Protein AF-A0A674F6M3-F1 (afdb_monomer)

Solvent-accessible surface area (backbone atoms only — not comparable to full-atom values): 5166 Å² total; per-residue (Å²): 133,61,74,69,59,58,53,53,49,52,49,51,52,52,51,28,63,75,58,71,60,82,69,96,43,72,69,57,41,51,55,31,48,53,30,29,50,57,38,50,52,52,32,52,55,46,32,56,35,22,75,71,66,77,38,79,46,54,56,75,90,54,90,39,26,57,70,61,53,80,70,83,49,84,55,80,64,90,74,82,82,83,80,86,122

InterPro domains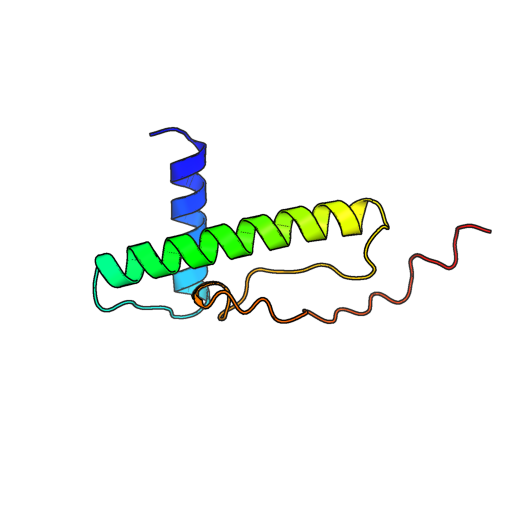:
  IPR013201 Cathepsin propeptide inhibitor domain (I29) [PF08246] (12-67)
  IPR013201 Cathepsin propeptide inhibitor domain (I29) [SM00848] (12-66)
  IPR038765 Papain-like cysteine peptidase superfamily [SSF54001] (5-67)

pLDDT: mean 76.42, std 16.06, range [40.34, 91.62]

Mean predicted aligned error: 9.06 Å

Foldseek 3Di:
DPPVVVVLVVVVVVQCVVLVHDDPDPVLVVLLSVQLVVLVVVQVVVVVCVVVVVDQAHFDRDNCSSVNPRDDPPPRPVPDPPPPD

Radius of gyration: 15.61 Å; Cα contacts (8 Å, |Δi|>4): 63; chains: 1; bounding box: 37×33×42 Å

Organism: Salmo trutta (NCBI:txid8032)

Sequence (85 aa):
PRPEEEEVDKEFEMWKTHNGKTYNSTEEEAKRKEIWLATRARVMEHNKRAETGLESFTMGMNHLSDKGRVTHLLQCTSLIRLMNI

Nearest PDB structures (foldseek):
  2c0y-assembly1_A  TM=9.700E-01  e=5.461E-04  Homo sapiens
  3qt4-assembly1_A  TM=9.705E-01  e=1.385E-03  Tenebrio molitor
  3qj3-assembly2_B  TM=9.548E-01  e=2.692E-03  Tenebrio molitor
  7qbo-assembly1_P  TM=9.338E-01  e=4.580E-03  Homo sapiens
  5z5o-assembly1_B-2  TM=9.612E-01  e=1.241E-02  Homo sapiens

Secondary structure (DSSP, 8-state):
--HHHHHHHHHHHHHHHHTT---SSHHHHHHHHHHHHHHHHHHHHHHHHHHTTS-SS-----TTGGGT---------TTSSSS--

Structure (mmCIF, N/CA/C/O backbone):
data_AF-A0A674F6M3-F1
#
_entry.id   AF-A0A674F6M3-F1
#
loop_
_atom_site.group_PDB
_atom_site.id
_atom_site.type_symbol
_atom_site.label_atom_id
_atom_site.label_alt_id
_atom_site.label_comp_id
_atom_site.label_asym_id
_atom_site.label_entity_id
_atom_site.label_seq_id
_atom_site.pdbx_PDB_ins_code
_atom_site.Cartn_x
_atom_site.Cartn_y
_atom_site.Cartn_z
_atom_site.occupancy
_atom_site.B_iso_or_equiv
_atom_site.auth_seq_id
_atom_site.auth_comp_id
_atom_site.auth_asym_id
_atom_site.auth_atom_id
_atom_site.pdbx_PDB_model_num
ATOM 1 N N . PRO A 1 1 ? -7.256 17.680 0.150 1.00 59.19 1 PRO A N 1
ATOM 2 C CA . PRO A 1 1 ? -6.301 16.552 0.017 1.00 59.19 1 PRO A CA 1
ATOM 3 C C . PRO A 1 1 ? -5.565 16.664 -1.319 1.00 59.19 1 PRO A C 1
ATOM 5 O O . PRO A 1 1 ? -6.151 17.165 -2.277 1.00 59.19 1 PRO A O 1
ATOM 8 N N . ARG A 1 2 ? -4.281 16.292 -1.381 1.00 65.31 2 ARG A N 1
ATOM 9 C CA . ARG A 1 2 ? -3.592 16.185 -2.677 1.00 65.31 2 ARG A CA 1
ATOM 10 C C . ARG A 1 2 ? -4.171 14.976 -3.424 1.00 65.31 2 ARG A C 1
ATOM 12 O O . ARG A 1 2 ? -4.406 13.965 -2.767 1.00 65.31 2 ARG A O 1
ATOM 19 N N . PRO A 1 3 ? -4.340 15.032 -4.756 1.00 70.56 3 PRO A N 1
ATOM 20 C CA . PRO A 1 3 ? -4.893 13.917 -5.533 1.00 70.56 3 PRO A CA 1
ATOM 21 C C . PRO A 1 3 ? -4.175 12.580 -5.285 1.00 70.5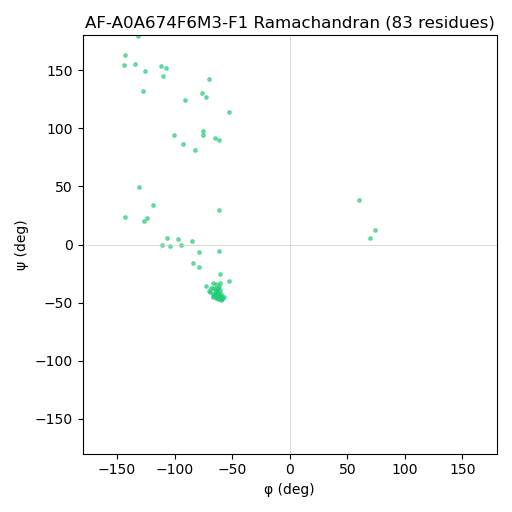6 3 PRO A C 1
ATOM 23 O O . PRO A 1 3 ? -4.789 11.523 -5.307 1.00 70.56 3 PRO A O 1
ATOM 26 N N . GLU A 1 4 ? -2.877 12.630 -4.989 1.00 74.00 4 GLU A N 1
ATOM 27 C CA . GLU A 1 4 ? -2.042 11.453 -4.736 1.00 74.00 4 GLU A CA 1
ATOM 28 C C . GLU A 1 4 ? -2.416 10.685 -3.457 1.00 74.00 4 GLU A C 1
ATOM 30 O O . GLU A 1 4 ? -2.304 9.464 -3.434 1.00 74.00 4 GLU A O 1
ATOM 35 N N . GLU A 1 5 ? -2.885 11.366 -2.405 1.00 75.69 5 GLU A N 1
ATOM 36 C CA . GLU A 1 5 ? -3.320 10.707 -1.162 1.00 75.69 5 GLU A CA 1
ATOM 37 C C . GLU A 1 5 ? -4.620 9.926 -1.370 1.00 75.69 5 GLU A C 1
ATOM 39 O O . GLU A 1 5 ? -4.755 8.807 -0.885 1.00 75.69 5 GLU A O 1
ATOM 44 N N . GLU A 1 6 ? -5.560 10.480 -2.138 1.00 80.12 6 GLU A N 1
ATOM 45 C CA . GLU A 1 6 ? -6.844 9.823 -2.406 1.00 80.12 6 GLU A CA 1
ATOM 46 C C . GLU A 1 6 ? -6.677 8.553 -3.248 1.00 80.12 6 GLU A C 1
ATOM 48 O O . GLU A 1 6 ? -7.360 7.559 -3.009 1.00 80.12 6 GLU A O 1
ATOM 53 N N . GLU A 1 7 ? -5.755 8.553 -4.212 1.00 86.44 7 GLU A N 1
ATOM 54 C CA . GLU A 1 7 ? -5.468 7.367 -5.027 1.00 86.44 7 GLU A CA 1
ATOM 55 C C . GLU A 1 7 ? -4.791 6.260 -4.214 1.00 86.44 7 GLU A C 1
ATOM 57 O O . GLU A 1 7 ? -5.152 5.089 -4.330 1.00 86.44 7 GLU A O 1
ATOM 62 N N . VAL A 1 8 ? -3.856 6.630 -3.337 1.00 86.31 8 VAL A N 1
ATOM 63 C CA . VAL A 1 8 ? -3.190 5.696 -2.422 1.00 86.31 8 VAL A CA 1
ATOM 64 C C . VAL A 1 8 ? -4.185 5.069 -1.444 1.00 86.31 8 VAL A C 1
ATOM 66 O O . VAL A 1 8 ? -4.113 3.870 -1.167 1.00 86.31 8 VAL A O 1
ATOM 69 N N . ASP A 1 9 ? -5.145 5.853 -0.961 1.00 87.50 9 ASP A N 1
ATOM 70 C CA . ASP A 1 9 ? -6.197 5.371 -0.071 1.00 87.50 9 ASP A CA 1
ATOM 71 C C . ASP A 1 9 ? -7.127 4.389 -0.784 1.00 87.50 9 ASP A C 1
ATOM 73 O O . ASP A 1 9 ? -7.388 3.303 -0.265 1.00 87.50 9 ASP A O 1
ATOM 77 N N . LYS A 1 10 ? -7.549 4.703 -2.015 1.00 89.06 10 LYS A N 1
ATOM 78 C CA . LYS A 1 10 ? -8.319 3.771 -2.854 1.00 89.06 10 LYS A CA 1
ATOM 79 C C . LYS A 1 10 ? 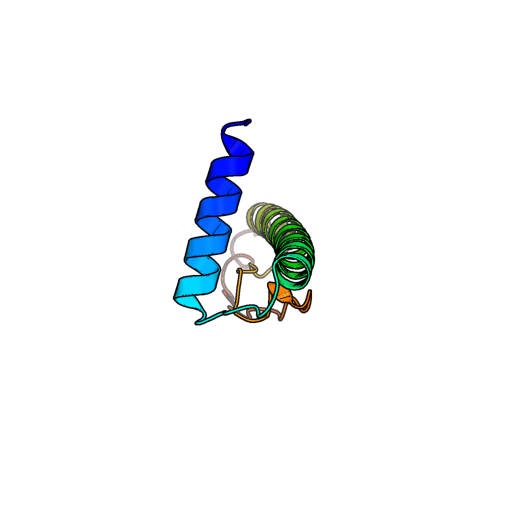-7.546 2.480 -3.126 1.00 89.06 10 LYS A C 1
ATOM 81 O O . LYS A 1 10 ? -8.128 1.399 -3.057 1.00 89.06 10 LYS A O 1
ATOM 86 N N . GLU A 1 11 ? -6.251 2.570 -3.417 1.00 89.19 11 GLU A N 1
ATOM 87 C CA . GLU A 1 11 ? -5.394 1.406 -3.662 1.00 89.19 11 GLU A CA 1
ATOM 88 C C . GLU A 1 11 ? -5.297 0.513 -2.413 1.00 89.19 11 GLU A C 1
ATOM 90 O O . GLU A 1 11 ? -5.408 -0.712 -2.513 1.00 89.19 11 GLU A O 1
ATOM 95 N N . PHE A 1 12 ? -5.173 1.113 -1.225 1.00 88.31 12 PHE A N 1
ATOM 96 C CA . PHE A 1 12 ? -5.180 0.383 0.042 1.00 88.31 12 PHE A CA 1
ATOM 97 C C . PHE A 1 12 ? -6.525 -0.311 0.304 1.00 88.31 12 PHE A C 1
ATOM 99 O O . PHE A 1 12 ? -6.537 -1.481 0.690 1.00 88.31 12 PHE A O 1
ATOM 106 N N . GLU A 1 13 ? -7.654 0.353 0.041 1.00 89.88 13 GLU A N 1
ATOM 107 C CA . GLU A 1 13 ? -8.992 -0.249 0.159 1.00 89.88 13 GLU A CA 1
ATOM 108 C C . GLU A 1 13 ? -9.198 -1.423 -0.807 1.00 89.88 13 GLU A C 1
ATOM 110 O O . GLU A 1 13 ? -9.680 -2.492 -0.412 1.00 89.88 13 GLU A O 1
ATOM 115 N N . MET A 1 14 ? -8.785 -1.264 -2.068 1.00 90.38 14 MET A N 1
ATOM 116 C CA . MET A 1 14 ? -8.827 -2.343 -3.056 1.00 90.38 14 MET A CA 1
ATOM 117 C C . MET A 1 14 ? -7.951 -3.517 -2.622 1.00 90.38 14 MET A C 1
ATOM 119 O O . MET A 1 14 ? -8.388 -4.668 -2.676 1.00 90.38 14 MET A O 1
ATOM 123 N N . TRP A 1 15 ? -6.739 -3.243 -2.133 1.00 89.75 15 TRP A N 1
ATOM 124 C CA . TRP A 1 15 ? -5.834 -4.268 -1.626 1.00 89.75 15 TRP A CA 1
ATOM 125 C C . TRP A 1 15 ? -6.422 -4.999 -0.411 1.00 89.75 15 TRP A C 1
ATOM 127 O O . TRP A 1 15 ? -6.361 -6.231 -0.363 1.00 89.75 15 TRP A O 1
ATOM 137 N N . LYS A 1 16 ? -7.036 -4.283 0.542 1.00 90.06 16 LYS A N 1
ATOM 138 C CA . LYS A 1 16 ? -7.707 -4.896 1.699 1.00 90.06 16 LYS A CA 1
ATOM 139 C C . LYS A 1 16 ? -8.831 -5.819 1.250 1.00 90.06 16 LYS A C 1
ATOM 141 O O . LYS A 1 16 ? -8.885 -6.965 1.692 1.00 90.06 16 LYS A O 1
ATOM 146 N N . THR A 1 17 ? -9.675 -5.340 0.339 1.00 90.19 17 THR A N 1
ATOM 147 C CA . THR A 1 17 ? -10.814 -6.091 -0.200 1.00 90.19 17 THR A CA 1
ATOM 148 C C . THR A 1 17 ? -10.345 -7.347 -0.933 1.00 90.19 17 THR A C 1
ATOM 150 O O . THR A 1 17 ? -10.841 -8.438 -0.669 1.00 90.19 17 THR A O 1
ATOM 153 N N . HIS A 1 18 ? -9.329 -7.222 -1.790 1.00 88.31 18 HIS A N 1
ATOM 154 C CA . HIS A 1 18 ? -8.759 -8.342 -2.539 1.00 88.31 18 HIS A CA 1
ATOM 155 C C . HIS A 1 18 ? -8.153 -9.423 -1.630 1.00 88.31 18 HIS A C 1
ATOM 157 O O . HIS A 1 18 ? -8.273 -10.611 -1.913 1.00 88.31 18 HIS A O 1
ATOM 163 N N . ASN A 1 19 ? -7.512 -9.024 -0.527 1.00 84.25 19 ASN A N 1
ATOM 164 C CA . ASN A 1 19 ? -6.840 -9.941 0.398 1.00 84.25 19 ASN A CA 1
ATOM 165 C C . ASN A 1 19 ? -7.698 -10.323 1.621 1.00 84.25 19 ASN A C 1
ATOM 167 O O . ASN A 1 19 ? -7.189 -10.986 2.526 1.00 84.25 19 ASN A O 1
ATOM 171 N N . GLY A 1 20 ? -8.965 -9.892 1.681 1.00 87.56 20 GLY A N 1
ATOM 172 C CA . GLY A 1 20 ? -9.875 -10.169 2.797 1.00 87.56 20 GLY A CA 1
ATOM 173 C C . GLY A 1 20 ? -9.386 -9.629 4.146 1.00 87.56 20 GLY A C 1
ATOM 174 O O . GLY A 1 20 ? -9.505 -10.306 5.166 1.00 87.56 20 GLY A O 1
ATOM 175 N N . LYS A 1 21 ? -8.768 -8.443 4.161 1.00 84.88 21 LYS A N 1
ATOM 176 C CA . LYS A 1 21 ? -8.182 -7.837 5.364 1.00 84.88 21 LYS A CA 1
ATOM 177 C C . LYS A 1 21 ? -9.194 -6.957 6.085 1.00 84.88 21 LYS A C 1
ATOM 179 O O . LYS A 1 21 ? -9.693 -5.988 5.522 1.00 84.88 21 LYS A O 1
ATOM 184 N N . THR A 1 22 ? -9.405 -7.246 7.362 1.00 87.25 22 THR A N 1
ATOM 185 C CA . THR A 1 22 ? -10.203 -6.434 8.285 1.00 87.25 22 THR A CA 1
ATOM 186 C C . THR A 1 22 ? -9.383 -6.145 9.535 1.00 87.25 22 THR A C 1
ATOM 188 O O . THR A 1 22 ? -8.786 -7.063 10.101 1.00 87.25 22 THR A O 1
ATOM 191 N N . TYR A 1 23 ? -9.355 -4.885 9.961 1.00 88.25 23 TYR A N 1
ATOM 192 C CA . TYR A 1 23 ? -8.668 -4.449 11.176 1.00 88.25 23 TYR A CA 1
ATOM 193 C C . TYR A 1 23 ? -9.697 -4.054 12.233 1.00 88.25 23 TYR A C 1
ATOM 195 O O . TYR A 1 23 ? -10.758 -3.530 11.903 1.00 88.25 23 TYR A O 1
ATOM 203 N N . ASN A 1 24 ? -9.391 -4.328 13.500 1.00 87.56 24 ASN A N 1
ATOM 204 C CA . ASN A 1 24 ? -10.354 -4.158 14.591 1.00 87.56 24 ASN A CA 1
ATOM 205 C C . ASN A 1 24 ? -10.409 -2.720 15.129 1.00 87.56 24 ASN A C 1
ATOM 207 O O . ASN A 1 24 ? -11.346 -2.373 15.844 1.00 87.56 24 ASN A O 1
ATOM 211 N N . SER A 1 25 ? -9.409 -1.890 14.820 1.00 91.62 25 SER A N 1
ATOM 212 C CA . SER A 1 25 ? -9.337 -0.497 15.259 1.00 91.62 25 SER A CA 1
ATOM 213 C C . SER A 1 25 ? -8.714 0.405 14.197 1.00 91.62 25 SER A C 1
ATOM 215 O O . SER A 1 25 ? -7.897 -0.031 13.384 1.00 91.62 25 SER A O 1
ATOM 217 N N . THR A 1 26 ? -9.068 1.689 14.249 1.00 88.56 26 THR A N 1
ATOM 218 C CA . THR A 1 26 ? -8.506 2.735 13.383 1.00 88.56 26 THR A CA 1
ATOM 219 C C . THR A 1 26 ? -7.009 2.940 13.617 1.00 88.56 26 THR A C 1
ATOM 221 O O . THR A 1 26 ? -6.267 3.198 12.675 1.00 88.56 26 THR A O 1
ATOM 224 N N . GLU A 1 27 ? -6.537 2.775 14.855 1.00 90.19 27 GLU A N 1
ATOM 225 C CA . GLU A 1 27 ? -5.108 2.817 15.191 1.00 90.19 27 GLU A CA 1
ATOM 226 C C . GLU A 1 27 ? -4.338 1.641 14.582 1.00 90.19 27 GLU A C 1
ATOM 228 O O . GLU A 1 27 ? -3.242 1.826 14.046 1.00 90.19 27 GLU A O 1
ATOM 233 N N . GLU A 1 28 ? -4.904 0.428 14.627 1.00 88.06 28 GLU A N 1
ATOM 234 C CA . GLU A 1 28 ? -4.292 -0.716 13.955 1.00 88.06 28 GLU A CA 1
ATOM 235 C C . GLU A 1 28 ? -4.275 -0.491 12.444 1.00 88.06 28 GLU A C 1
ATOM 237 O O . GLU A 1 28 ? -3.244 -0.701 11.809 1.00 88.06 28 GLU A O 1
ATOM 242 N N . GLU A 1 29 ? -5.374 -0.012 11.871 1.00 88.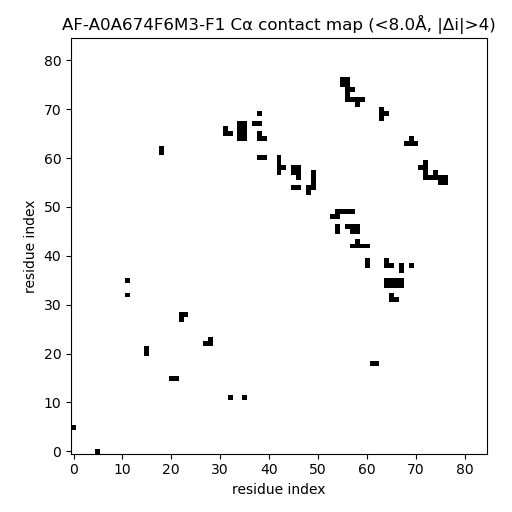56 29 GLU A N 1
ATOM 243 C CA . GLU A 1 29 ? -5.461 0.286 10.448 1.00 88.56 29 GLU A CA 1
ATOM 244 C C . GLU A 1 29 ? -4.428 1.326 10.002 1.00 88.56 29 GLU A C 1
ATOM 246 O O . GLU A 1 29 ? -3.719 1.084 9.025 1.00 88.56 29 GLU A O 1
ATOM 251 N N . ALA A 1 30 ? -4.269 2.426 10.741 1.00 89.69 30 ALA A N 1
ATOM 252 C CA . ALA A 1 30 ? -3.264 3.446 10.452 1.00 89.69 30 ALA A CA 1
ATOM 253 C C . ALA A 1 30 ? -1.847 2.853 10.459 1.00 89.69 30 ALA A C 1
ATOM 255 O O . ALA A 1 30 ? -1.092 3.022 9.501 1.00 89.69 30 ALA A O 1
ATOM 256 N N . LYS A 1 31 ? -1.513 2.053 11.478 1.00 89.50 31 LYS A N 1
ATOM 257 C CA . LYS A 1 31 ? -0.214 1.373 11.568 1.00 89.50 31 LYS A CA 1
ATOM 258 C C . LYS A 1 31 ? 0.011 0.388 10.417 1.00 89.50 31 LYS A C 1
ATOM 260 O O . LYS A 1 31 ? 1.111 0.284 9.877 1.00 89.50 31 LYS A O 1
ATOM 265 N N . ARG A 1 32 ? -1.019 -0.370 10.031 1.00 89.19 32 ARG A N 1
ATOM 266 C CA . ARG A 1 32 ? -0.952 -1.336 8.920 1.00 89.19 32 ARG A CA 1
ATOM 267 C C . ARG A 1 32 ? -0.810 -0.629 7.580 1.00 89.19 32 ARG A C 1
ATOM 269 O O . ARG A 1 32 ? -0.053 -1.100 6.734 1.00 89.19 32 ARG A O 1
ATOM 276 N N . LYS A 1 33 ? -1.484 0.509 7.416 1.00 89.56 33 LYS A N 1
ATOM 277 C CA . LYS A 1 33 ? -1.381 1.383 6.250 1.00 89.56 33 LYS A CA 1
ATOM 278 C C . LYS A 1 33 ? 0.023 1.968 6.122 1.00 89.56 33 LYS A C 1
ATOM 280 O O . LYS A 1 33 ? 0.595 1.873 5.045 1.00 89.56 33 LYS A O 1
ATOM 285 N N . GLU A 1 34 ? 0.641 2.449 7.201 1.00 90.12 34 GLU A N 1
ATOM 286 C CA . GLU A 1 34 ? 2.046 2.901 7.180 1.00 90.12 34 GLU A CA 1
ATOM 287 C C . GLU A 1 34 ? 3.010 1.800 6.712 1.00 90.12 34 GLU A C 1
ATOM 289 O O . GLU A 1 34 ? 3.864 2.023 5.851 1.00 90.12 34 GLU A O 1
ATOM 294 N N . ILE A 1 35 ? 2.845 0.578 7.227 1.00 89.00 35 ILE A N 1
ATOM 295 C CA . ILE A 1 35 ? 3.664 -0.572 6.820 1.00 89.00 35 ILE A CA 1
ATOM 296 C C . ILE A 1 35 ? 3.423 -0.933 5.344 1.00 89.00 35 ILE A C 1
ATOM 298 O O . ILE A 1 35 ? 4.366 -1.254 4.610 1.00 89.00 35 ILE A O 1
ATOM 302 N N . TRP A 1 36 ? 2.170 -0.867 4.896 1.00 89.62 36 TRP A N 1
ATOM 303 C CA . TRP A 1 36 ? 1.792 -1.099 3.507 1.00 89.62 36 TRP A CA 1
ATOM 304 C C . TRP A 1 36 ? 2.399 -0.045 2.573 1.00 89.62 36 TRP A C 1
ATOM 306 O O . TRP A 1 36 ? 2.970 -0.411 1.547 1.00 89.62 36 TRP A O 1
ATOM 316 N N . LEU A 1 37 ? 2.392 1.233 2.964 1.00 89.69 37 LEU A N 1
ATOM 317 C CA . LEU A 1 37 ? 3.028 2.331 2.226 1.00 89.69 37 LEU A CA 1
ATOM 318 C C . LEU A 1 37 ? 4.538 2.129 2.098 1.00 89.69 37 LEU A C 1
ATOM 320 O O . LEU A 1 37 ? 5.087 2.239 1.000 1.00 89.69 37 LEU A O 1
ATOM 324 N N . ALA A 1 38 ? 5.206 1.769 3.197 1.00 88.62 38 ALA A N 1
ATOM 325 C CA . ALA A 1 38 ? 6.633 1.459 3.181 1.00 88.62 38 ALA A CA 1
ATOM 326 C C . ALA A 1 38 ? 6.943 0.271 2.254 1.00 88.62 38 ALA A C 1
ATOM 328 O O . ALA A 1 38 ? 7.926 0.288 1.510 1.00 88.62 38 ALA A O 1
ATOM 329 N N . THR A 1 39 ? 6.085 -0.754 2.250 1.00 86.38 39 THR A N 1
ATOM 330 C CA . THR A 1 39 ? 6.225 -1.901 1.343 1.00 86.38 39 THR A CA 1
ATOM 331 C C . THR A 1 39 ? 6.019 -1.493 -0.114 1.00 86.38 39 THR A C 1
ATOM 333 O O . THR A 1 39 ? 6.826 -1.863 -0.964 1.00 86.38 39 THR A O 1
ATOM 336 N N . ARG A 1 40 ? 4.999 -0.682 -0.404 1.00 86.81 40 ARG A N 1
ATOM 337 C CA . ARG A 1 40 ? 4.706 -0.165 -1.745 1.00 86.81 40 ARG A CA 1
ATOM 338 C C . ARG A 1 40 ? 5.866 0.649 -2.308 1.00 86.81 40 ARG A C 1
ATOM 340 O O . ARG A 1 40 ? 6.260 0.432 -3.450 1.00 86.81 40 ARG A O 1
ATOM 347 N N . ALA A 1 41 ? 6.456 1.530 -1.501 1.00 87.44 41 ALA A N 1
ATOM 348 C CA . ALA A 1 41 ? 7.632 2.305 -1.893 1.00 87.44 41 ALA A CA 1
ATOM 349 C C . ALA A 1 41 ? 8.810 1.395 -2.279 1.00 87.44 41 ALA A C 1
ATOM 351 O O . ALA A 1 41 ? 9.397 1.568 -3.346 1.00 87.44 41 ALA A O 1
ATOM 352 N N . ARG A 1 42 ? 9.092 0.365 -1.468 1.00 85.06 42 ARG A N 1
ATOM 353 C CA . ARG A 1 42 ? 10.142 -0.627 -1.762 1.00 85.06 42 ARG A CA 1
ATOM 354 C C . ARG A 1 42 ? 9.862 -1.418 -3.039 1.00 85.06 42 ARG A C 1
ATOM 356 O O . ARG A 1 42 ? 10.783 -1.656 -3.812 1.00 85.06 42 ARG A O 1
ATOM 363 N N . VAL A 1 43 ? 8.610 -1.823 -3.262 1.00 85.25 43 VAL A N 1
ATOM 364 C CA . VAL A 1 43 ? 8.192 -2.528 -4.484 1.00 85.25 43 VAL A CA 1
ATOM 365 C C . VAL A 1 43 ? 8.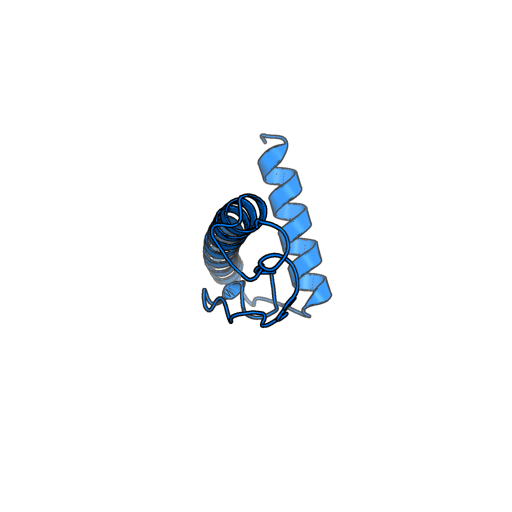402 -1.647 -5.715 1.00 85.25 43 VAL A C 1
ATOM 367 O O . VAL A 1 43 ? 8.997 -2.104 -6.687 1.00 85.25 43 VAL A O 1
ATOM 370 N N . MET A 1 44 ? 7.975 -0.382 -5.670 1.00 85.62 44 MET A N 1
ATOM 371 C CA . MET A 1 44 ? 8.165 0.558 -6.781 1.00 85.62 44 MET A CA 1
ATOM 372 C C . MET A 1 44 ? 9.647 0.801 -7.081 1.00 85.62 44 MET A C 1
ATOM 374 O O . MET A 1 44 ? 10.053 0.752 -8.240 1.00 85.62 44 MET A O 1
ATOM 378 N N . GLU A 1 45 ? 10.470 1.020 -6.054 1.00 87.31 45 GLU A N 1
ATOM 379 C CA . GLU A 1 45 ? 11.913 1.217 -6.223 1.00 87.31 45 GLU A CA 1
ATOM 380 C C . GLU A 1 45 ? 12.595 -0.026 -6.812 1.00 87.31 45 GLU A C 1
ATOM 382 O O . GLU A 1 45 ? 13.405 0.084 -7.737 1.00 87.31 45 GLU A O 1
ATOM 387 N N . HIS A 1 46 ? 12.242 -1.217 -6.322 1.00 84.50 46 HIS A N 1
ATOM 388 C CA . HIS A 1 46 ? 12.775 -2.464 -6.853 1.00 84.50 46 HIS A CA 1
ATOM 389 C C . HIS A 1 46 ? 12.355 -2.685 -8.309 1.00 84.50 46 HIS A C 1
ATOM 391 O O . HIS A 1 46 ? 13.211 -2.980 -9.139 1.00 84.50 46 HIS A O 1
ATOM 397 N N . ASN A 1 47 ? 11.080 -2.472 -8.643 1.00 83.50 47 ASN A N 1
ATOM 398 C CA . ASN A 1 47 ? 10.578 -2.635 -10.009 1.00 83.50 47 ASN A CA 1
ATOM 399 C C . ASN A 1 47 ? 11.224 -1.638 -10.975 1.00 83.50 47 ASN A C 1
ATOM 401 O O . ASN A 1 47 ? 11.607 -2.028 -12.071 1.00 83.50 47 ASN A O 1
ATOM 405 N N . LYS A 1 48 ? 11.476 -0.398 -10.545 1.00 86.88 48 LYS A N 1
ATOM 406 C CA . LYS A 1 48 ? 12.237 0.582 -11.336 1.00 86.88 48 LYS A CA 1
ATOM 407 C C . LYS A 1 48 ? 13.679 0.124 -11.614 1.00 86.88 48 LYS A C 1
ATOM 409 O O . LYS A 1 48 ? 14.237 0.375 -12.683 1.00 86.88 48 LYS A O 1
ATOM 414 N N . ARG A 1 49 ? 14.309 -0.571 -10.663 1.00 83.44 49 ARG A N 1
ATOM 415 C CA . ARG A 1 49 ? 15.635 -1.193 -10.854 1.00 83.44 49 ARG A CA 1
ATOM 416 C C . ARG A 1 49 ? 15.561 -2.427 -11.758 1.00 83.44 49 ARG A C 1
ATOM 418 O O . ARG A 1 49 ? 16.456 -2.634 -12.569 1.00 83.44 49 ARG A O 1
ATOM 425 N N . ALA A 1 50 ? 14.485 -3.203 -11.680 1.00 80.62 50 ALA A N 1
ATOM 426 C CA . ALA A 1 50 ? 14.236 -4.327 -12.580 1.00 80.62 50 ALA A CA 1
ATOM 427 C C . ALA A 1 50 ? 14.032 -3.867 -14.033 1.00 80.62 50 ALA A C 1
ATOM 429 O O . ALA A 1 50 ? 14.627 -4.432 -14.945 1.00 80.62 50 ALA A O 1
ATOM 430 N N . GLU A 1 51 ? 13.285 -2.782 -14.252 1.00 79.44 51 GLU A N 1
ATOM 431 C CA . GLU A 1 51 ? 13.087 -2.164 -15.574 1.00 79.44 51 GLU A CA 1
ATOM 432 C C . GLU A 1 51 ? 14.394 -1.676 -16.206 1.00 79.44 51 GLU A C 1
ATOM 434 O O . GLU A 1 51 ? 14.567 -1.735 -17.421 1.00 79.44 51 GLU A O 1
ATOM 439 N N . THR A 1 52 ? 15.343 -1.228 -15.384 1.00 84.25 52 THR A N 1
ATOM 440 C CA . THR A 1 52 ? 16.681 -0.814 -15.837 1.00 84.25 52 THR A CA 1
ATOM 441 C C . THR A 1 52 ? 17.661 -1.987 -15.963 1.00 84.25 52 THR A C 1
ATOM 443 O O . THR A 1 52 ? 18.829 -1.783 -16.291 1.00 84.25 52 THR A O 1
ATOM 446 N N . GLY A 1 53 ? 17.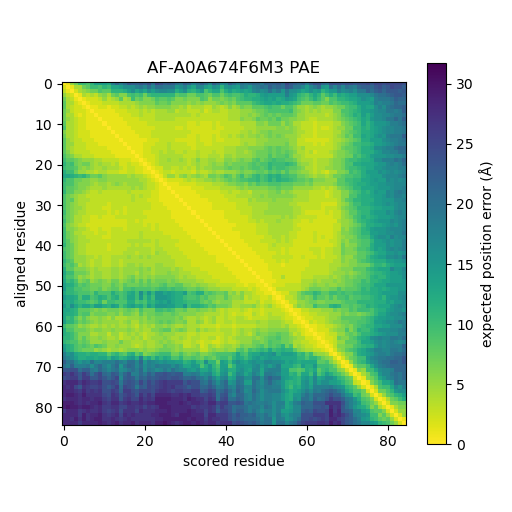204 -3.222 -15.726 1.00 80.69 53 GLY A N 1
ATOM 447 C CA . GLY A 1 53 ? 18.010 -4.441 -15.812 1.00 80.69 53 GLY A CA 1
ATOM 448 C C . GLY A 1 53 ? 19.000 -4.633 -14.658 1.00 80.69 53 GLY A C 1
ATOM 449 O O . GLY A 1 53 ? 19.880 -5.490 -14.755 1.00 80.69 53 GLY A O 1
ATOM 450 N N . LEU A 1 54 ? 18.878 -3.850 -13.576 1.00 79.25 54 LEU A N 1
ATOM 451 C CA . LEU A 1 54 ? 19.674 -4.011 -12.353 1.00 79.25 54 LEU A CA 1
ATOM 452 C C . LEU A 1 54 ? 19.159 -5.151 -11.465 1.00 79.25 54 LEU A C 1
ATOM 454 O O . LEU A 1 54 ? 19.909 -5.644 -10.627 1.00 79.25 54 LEU A O 1
ATOM 458 N N . GLU A 1 55 ? 17.909 -5.573 -11.649 1.00 75.12 55 GLU A N 1
ATOM 459 C CA . GLU A 1 55 ? 17.316 -6.714 -10.951 1.00 75.12 55 GLU A CA 1
ATOM 460 C C . GLU A 1 55 ? 16.739 -7.725 -11.932 1.00 75.12 55 GLU A C 1
ATOM 462 O O . GLU A 1 55 ? 16.273 -7.375 -13.014 1.00 75.12 55 GLU A O 1
ATOM 467 N N . SER A 1 56 ? 16.767 -8.993 -11.535 1.00 71.31 56 SER A N 1
ATOM 468 C CA . SER A 1 56 ? 16.300 -10.127 -12.339 1.00 71.31 56 SER A CA 1
ATOM 469 C C . SER A 1 56 ? 14.853 -10.537 -12.057 1.00 71.31 56 SER A C 1
ATOM 471 O O . SER A 1 56 ? 14.364 -11.489 -12.664 1.00 71.31 56 SER A O 1
ATOM 473 N N . PHE A 1 57 ? 14.172 -9.857 -11.134 1.00 70.00 57 PHE A N 1
ATOM 474 C CA . PHE A 1 57 ? 12.790 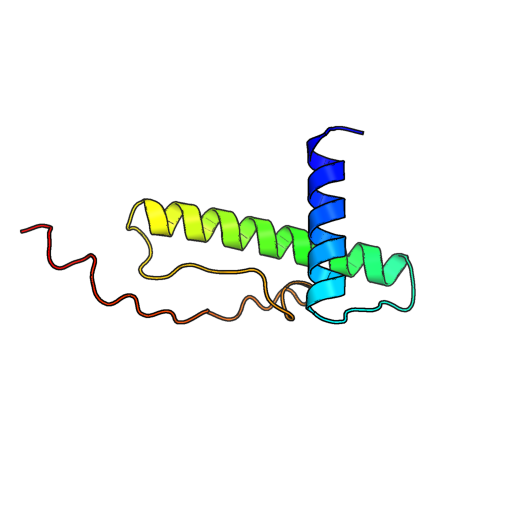-10.135 -10.755 1.00 70.00 57 PHE A CA 1
ATOM 475 C C . PHE A 1 57 ? 12.041 -8.838 -10.453 1.00 70.00 57 PHE A C 1
ATOM 477 O O . PHE A 1 57 ? 12.642 -7.788 -10.243 1.00 70.00 57 PHE A O 1
ATOM 484 N N . THR A 1 58 ? 10.714 -8.916 -10.444 1.00 76.88 58 THR A N 1
ATOM 485 C CA . THR A 1 58 ? 9.840 -7.834 -9.995 1.00 76.88 58 THR A CA 1
ATOM 486 C C . THR A 1 58 ? 9.145 -8.238 -8.704 1.00 76.88 58 THR A C 1
ATOM 488 O O . THR A 1 58 ? 8.960 -9.414 -8.385 1.00 76.88 58 THR A O 1
ATOM 491 N N . MET A 1 59 ? 8.773 -7.240 -7.919 1.00 78.31 59 MET A N 1
ATOM 492 C CA . MET A 1 59 ? 8.038 -7.400 -6.679 1.00 78.31 59 MET A CA 1
ATOM 493 C C . MET A 1 59 ? 6.599 -6.922 -6.880 1.00 78.31 59 MET A C 1
ATOM 495 O O . MET A 1 59 ? 6.310 -6.061 -7.711 1.00 78.31 59 MET A O 1
ATOM 499 N N . GLY A 1 60 ? 5.682 -7.491 -6.106 1.00 80.88 60 GLY A N 1
ATOM 500 C CA . GLY A 1 60 ? 4.267 -7.138 -6.134 1.00 80.88 60 GLY A CA 1
ATOM 501 C C . GLY A 1 60 ? 3.716 -6.978 -4.725 1.00 80.88 60 GLY A C 1
ATOM 502 O O . GLY A 1 60 ? 4.240 -7.557 -3.771 1.00 80.88 60 GLY A O 1
ATOM 503 N N . MET A 1 61 ? 2.645 -6.195 -4.598 1.00 82.50 61 MET A N 1
ATOM 504 C CA . MET A 1 61 ? 1.903 -6.074 -3.345 1.00 82.50 61 MET A CA 1
ATOM 505 C C . MET A 1 61 ? 1.101 -7.354 -3.104 1.00 82.50 61 MET A C 1
ATOM 507 O O . MET A 1 61 ? 0.343 -7.790 -3.966 1.00 82.50 61 MET A O 1
ATOM 511 N N . ASN A 1 62 ? 1.264 -7.968 -1.935 1.00 81.69 62 ASN A N 1
ATOM 512 C CA . ASN A 1 62 ? 0.632 -9.239 -1.589 1.00 81.69 62 ASN A CA 1
ATOM 513 C C . ASN A 1 62 ? -0.025 -9.163 -0.204 1.00 81.69 62 ASN A C 1
ATOM 515 O O . ASN A 1 62 ? 0.050 -8.139 0.471 1.00 81.69 62 ASN A O 1
ATOM 519 N N . HIS A 1 63 ? -0.657 -10.245 0.248 1.00 81.12 63 HIS A N 1
ATOM 520 C CA . HIS A 1 63 ? -1.330 -10.318 1.552 1.00 81.12 63 HIS A CA 1
ATOM 521 C C . HIS A 1 63 ? -0.408 -10.113 2.777 1.00 81.12 63 HIS A C 1
ATOM 523 O O . HIS A 1 63 ? -0.907 -10.093 3.902 1.00 81.12 63 HIS A O 1
ATOM 529 N N . LEU A 1 64 ? 0.914 -10.009 2.597 1.00 79.06 64 LEU A N 1
ATOM 530 C CA . LEU A 1 64 ? 1.906 -9.736 3.646 1.00 79.06 64 LEU A CA 1
ATOM 531 C C . LEU A 1 64 ? 2.422 -8.290 3.619 1.00 79.06 64 LEU A C 1
ATOM 533 O O . LEU A 1 64 ? 3.223 -7.915 4.482 1.00 79.06 64 LEU A O 1
ATOM 537 N N . SER A 1 65 ? 1.959 -7.470 2.671 1.00 81.75 65 SER A N 1
ATOM 538 C CA . SER A 1 65 ? 2.372 -6.072 2.534 1.00 81.75 65 SER A CA 1
ATOM 539 C C . SER A 1 65 ? 2.043 -5.212 3.764 1.00 81.75 65 SER A C 1
ATOM 541 O O . SER A 1 65 ? 2.768 -4.269 4.048 1.00 81.75 65 SER A O 1
ATOM 543 N N . ASP A 1 66 ? 1.036 -5.575 4.563 1.00 82.25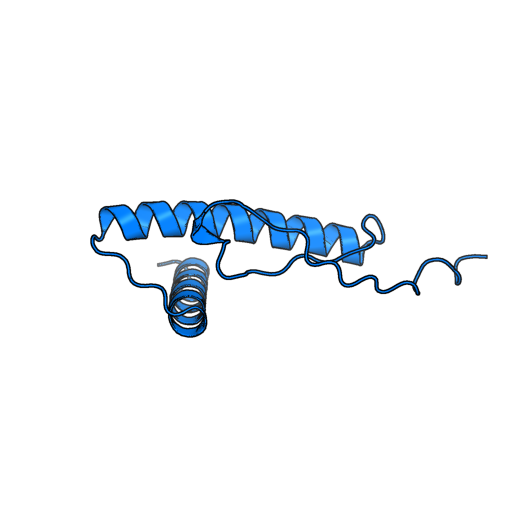 66 ASP A N 1
ATOM 544 C CA . ASP A 1 66 ? 0.682 -4.951 5.855 1.00 82.25 66 ASP A CA 1
ATOM 545 C C . ASP A 1 66 ? 1.573 -5.379 7.038 1.00 82.25 66 ASP A C 1
ATOM 547 O O . ASP A 1 66 ? 1.441 -4.877 8.159 1.00 82.25 66 ASP A O 1
ATOM 551 N N . LYS A 1 67 ? 2.463 -6.350 6.819 1.00 78.88 67 LYS A N 1
ATOM 552 C CA . LYS A 1 67 ? 3.373 -6.900 7.836 1.00 78.88 67 LYS A CA 1
ATOM 553 C C . LYS A 1 67 ? 4.836 -6.543 7.576 1.00 78.88 67 LYS A C 1
ATOM 555 O O . LYS A 1 67 ? 5.696 -6.980 8.337 1.00 78.88 67 LYS A O 1
ATOM 560 N N . GLY A 1 68 ? 5.127 -5.806 6.500 1.00 65.31 68 GLY A N 1
ATOM 561 C CA . GLY A 1 68 ? 6.482 -5.388 6.119 1.00 65.31 68 GLY A CA 1
ATOM 562 C C . GLY A 1 68 ? 7.361 -6.541 5.629 1.00 65.31 68 GLY A C 1
ATOM 563 O O . GLY A 1 68 ? 8.554 -6.362 5.375 1.00 65.31 68 GLY A O 1
ATOM 564 N N . ARG A 1 69 ? 6.781 -7.740 5.490 1.00 62.25 69 ARG A N 1
ATOM 565 C CA . ARG A 1 69 ? 7.459 -8.933 4.989 1.00 62.25 69 ARG A CA 1
ATOM 566 C C . ARG A 1 69 ? 7.221 -9.006 3.492 1.00 62.25 69 ARG A C 1
ATOM 568 O O . ARG A 1 69 ? 6.273 -9.632 3.030 1.00 62.25 69 ARG A O 1
ATOM 575 N N . VAL A 1 70 ? 8.080 -8.331 2.742 1.00 56.31 70 VAL A N 1
ATOM 576 C CA . VAL A 1 70 ? 8.066 -8.437 1.287 1.00 56.31 70 VAL A CA 1
ATOM 577 C C . VAL A 1 70 ? 8.691 -9.778 0.924 1.00 56.31 70 VAL A C 1
ATOM 579 O O . VAL A 1 70 ? 9.906 -9.949 0.981 1.00 56.31 70 VAL A O 1
ATOM 582 N N . THR A 1 71 ? 7.849 -10.775 0.675 1.00 51.00 71 THR A N 1
ATOM 583 C CA . THR A 1 71 ? 8.291 -12.079 0.185 1.00 51.00 71 THR A CA 1
ATOM 584 C C . THR A 1 71 ? 8.626 -11.954 -1.294 1.00 51.00 71 THR A C 1
ATOM 586 O O . THR A 1 71 ? 7.845 -11.399 -2.066 1.00 51.00 71 THR A O 1
ATOM 589 N N . HIS A 1 72 ? 9.803 -12.449 -1.683 1.00 53.03 72 HIS A N 1
ATOM 590 C CA . HIS A 1 72 ? 10.219 -12.526 -3.078 1.00 53.03 72 HIS A CA 1
ATOM 591 C C . HIS A 1 72 ? 9.136 -13.249 -3.887 1.00 53.03 72 HIS A C 1
ATOM 593 O O . HIS A 1 72 ? 8.885 -14.437 -3.678 1.00 53.03 72 HIS A O 1
ATOM 599 N N . LEU A 1 73 ? 8.490 -12.538 -4.807 1.00 50.50 73 LEU A N 1
ATOM 600 C CA . LEU A 1 73 ? 7.771 -13.179 -5.895 1.00 50.50 73 LEU A CA 1
ATOM 601 C C . LEU A 1 73 ? 8.846 -13.660 -6.869 1.00 50.50 73 LEU A C 1
ATOM 603 O O . LEU A 1 73 ? 9.326 -12.904 -7.705 1.00 50.50 73 LEU A O 1
ATOM 607 N N . LEU A 1 74 ? 9.268 -14.919 -6.724 1.00 43.72 74 LEU A N 1
ATOM 608 C CA . LEU A 1 74 ? 9.972 -15.603 -7.801 1.00 43.72 74 LEU A CA 1
ATOM 609 C C . LEU A 1 74 ? 8.992 -15.758 -8.968 1.00 43.72 74 LEU A C 1
ATOM 611 O O . LEU A 1 74 ? 8.271 -16.747 -9.067 1.00 43.72 74 LEU A O 1
ATOM 615 N N . GLN A 1 75 ? 8.985 -14.788 -9.872 1.00 44.06 75 GLN A N 1
ATOM 616 C CA . GLN A 1 75 ? 8.839 -15.106 -11.280 1.00 44.06 75 GLN A CA 1
ATOM 617 C C . GLN A 1 75 ? 10.242 -15.047 -11.871 1.00 44.06 75 GLN A C 1
ATOM 619 O O . GLN A 1 75 ? 10.740 -13.982 -12.215 1.00 44.06 75 GLN A O 1
ATOM 624 N N . CYS A 1 76 ? 10.90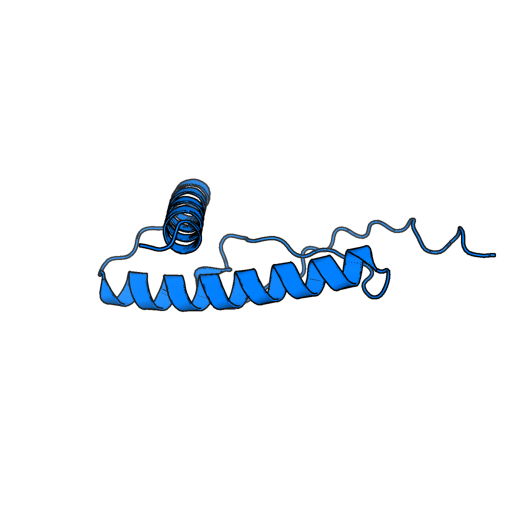5 -16.204 -11.940 1.00 40.34 76 CYS A N 1
ATOM 625 C CA . CYS A 1 76 ? 12.069 -16.370 -12.798 1.00 40.34 76 CYS A CA 1
ATOM 626 C C . CYS A 1 76 ? 11.615 -16.149 -14.244 1.00 40.34 76 CYS A C 1
ATOM 628 O O . CYS A 1 76 ? 11.220 -17.096 -14.922 1.00 40.34 76 CYS A O 1
ATOM 630 N N . THR A 1 77 ? 11.653 -14.920 -14.746 1.00 46.53 77 THR A N 1
ATOM 631 C CA . THR A 1 77 ? 11.669 -14.699 -16.190 1.00 46.53 77 THR A CA 1
ATOM 632 C C . THR A 1 77 ? 13.115 -14.870 -16.635 1.00 46.53 77 THR A C 1
ATOM 634 O O . THR A 1 77 ? 13.886 -13.928 -16.780 1.00 46.53 77 THR A O 1
ATOM 637 N N . SER A 1 78 ? 13.508 -16.131 -16.804 1.00 42.00 78 SER A N 1
ATOM 638 C CA . SER A 1 78 ? 14.842 -16.587 -17.208 1.00 42.00 78 SER A CA 1
ATOM 639 C C . SER A 1 78 ? 15.317 -16.100 -18.597 1.00 42.00 78 SER A C 1
ATOM 641 O O . SER A 1 78 ? 16.047 -16.830 -19.257 1.00 42.00 78 SER A O 1
ATOM 643 N N . LEU A 1 79 ? 14.914 -14.928 -19.113 1.00 48.53 79 LEU A N 1
ATOM 644 C CA . LEU A 1 79 ? 15.022 -14.626 -20.551 1.00 48.53 79 LEU A CA 1
ATOM 645 C C . LEU A 1 79 ? 15.387 -13.182 -20.966 1.00 48.53 79 LEU A C 1
ATOM 647 O O . LEU A 1 79 ? 15.126 -12.834 -22.110 1.00 48.53 79 LEU A O 1
ATOM 651 N N . ILE A 1 80 ? 16.039 -12.338 -20.149 1.00 50.28 80 ILE A N 1
ATOM 652 C CA . ILE A 1 80 ? 16.532 -11.018 -20.653 1.00 50.28 80 ILE A CA 1
ATOM 653 C C . ILE A 1 80 ? 18.041 -10.786 -20.452 1.00 50.28 80 ILE A C 1
ATOM 655 O O . ILE A 1 80 ? 18.524 -9.661 -20.476 1.00 50.28 80 ILE A O 1
ATOM 659 N N . ARG A 1 81 ? 18.855 -11.840 -20.308 1.00 47.22 81 ARG A N 1
ATOM 660 C CA . ARG A 1 81 ? 20.328 -11.673 -20.295 1.00 47.22 81 ARG A CA 1
ATOM 661 C C . ARG A 1 81 ? 21.104 -12.529 -21.291 1.00 47.22 81 ARG A C 1
ATOM 663 O O . ARG A 1 81 ? 22.305 -12.699 -21.135 1.00 47.22 81 ARG A O 1
ATOM 670 N N . LEU A 1 82 ? 20.428 -13.011 -22.336 1.00 43.50 82 LEU A N 1
ATOM 671 C CA . LEU A 1 82 ? 21.061 -13.637 -23.507 1.00 43.50 82 LEU A CA 1
ATOM 672 C C . LEU A 1 82 ? 21.042 -12.756 -24.772 1.00 43.50 82 LEU A C 1
ATOM 674 O O . LEU A 1 82 ? 21.489 -13.212 -25.812 1.00 43.50 82 LEU A O 1
ATOM 678 N N . MET A 1 83 ? 20.576 -11.502 -24.706 1.00 40.75 83 MET A N 1
ATOM 679 C CA . MET A 1 83 ? 20.537 -10.590 -25.868 1.00 40.75 83 MET A CA 1
ATOM 680 C C . MET A 1 83 ? 21.387 -9.320 -25.686 1.00 40.75 83 MET A C 1
ATOM 682 O O . MET A 1 83 ? 21.011 -8.259 -26.162 1.00 40.75 83 MET A O 1
ATOM 686 N N . ASN A 1 84 ? 22.520 -9.418 -24.985 1.00 40.34 84 ASN A N 1
ATOM 687 C CA . ASN A 1 84 ? 23.551 -8.367 -24.965 1.00 40.34 84 ASN A CA 1
ATOM 688 C C . ASN A 1 84 ? 24.948 -8.966 -25.238 1.00 40.34 84 ASN A C 1
ATOM 690 O O . ASN A 1 84 ? 25.894 -8.733 -24.484 1.00 40.34 84 ASN A O 1
ATOM 694 N N . ILE A 1 85 ? 25.046 -9.773 -26.302 1.00 42.00 85 ILE A N 1
ATOM 695 C CA . ILE A 1 85 ? 26.281 -10.084 -27.043 1.00 42.00 85 ILE A CA 1
ATOM 696 C C . ILE A 1 85 ? 26.014 -9.766 -28.509 1.00 42.00 85 ILE A C 1
ATOM 698 O O . ILE A 1 85 ? 24.913 -10.139 -28.975 1.00 42.00 85 ILE A O 1
#